Protein AF-A0A563VSS4-F1 (afdb_monomer)

Nearest PDB structures (foldseek):
  4d8j-assembly1_A  TM=4.934E-01  e=2.123E+00  Escherichia coli

InterPro domains:
  IPR010985 Ribbon-helix-helix [SSF47598] (8-68)
  IPR013321 Arc-type ribbon-helix-helix [G3DSA:1.10.1220.10] (1-69)

Foldseek 3Di:
DDDDPDPDPVVVVVVVVVVVVVPDDDDDDDDDDDDPVVVVVLVVVCVVVVHDSVVVVVVVVVVVCVVPVVD

Organism: NCBI:txid945734

Mean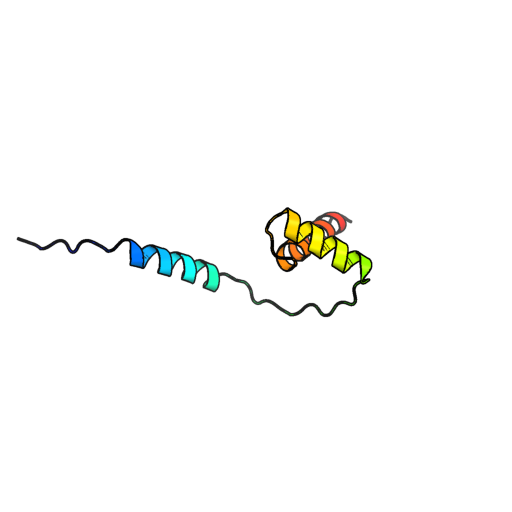 predicted aligned error: 13.67 Å

Radius of gyration: 20.57 Å; Cα contacts (8 Å, |Δi|>4): 9; chains: 1; bounding box: 35×65×36 Å

Structure (mmCIF, N/CA/C/O backbone):
data_AF-A0A563VSS4-F1
#
_entry.id   AF-A0A563VSS4-F1
#
loop_
_atom_site.group_PDB
_atom_site.id
_atom_site.type_symbol
_atom_site.label_atom_id
_atom_site.label_alt_id
_atom_site.label_comp_id
_atom_site.label_asym_id
_atom_site.label_entity_id
_atom_site.label_seq_id
_atom_site.pdbx_PDB_ins_code
_atom_site.Cartn_x
_atom_site.Cartn_y
_atom_site.Cartn_z
_atom_site.occupancy
_atom_site.B_iso_or_equiv
_atom_site.auth_seq_id
_atom_site.auth_comp_id
_atom_site.auth_asym_id
_atom_site.auth_atom_id
_atom_site.pdbx_PDB_model_num
ATOM 1 N N . MET A 1 1 ? 6.776 50.128 25.243 1.00 40.59 1 MET A N 1
ATOM 2 C CA . MET A 1 1 ? 6.972 49.749 23.826 1.00 40.59 1 MET A CA 1
ATOM 3 C C . MET A 1 1 ? 7.155 48.235 23.785 1.00 40.59 1 MET A C 1
ATOM 5 O O . MET A 1 1 ? 8.166 47.749 24.268 1.00 40.59 1 MET A O 1
ATOM 9 N N . ALA A 1 2 ? 6.127 47.478 23.390 1.00 47.91 2 ALA A N 1
ATOM 10 C CA . ALA A 1 2 ? 6.124 46.016 23.509 1.00 47.91 2 ALA A CA 1
ATOM 11 C C . ALA A 1 2 ? 6.782 45.363 22.281 1.00 47.91 2 ALA A C 1
ATOM 13 O O . ALA A 1 2 ? 6.344 45.574 21.151 1.00 47.91 2 ALA A O 1
ATOM 14 N N . LEU A 1 3 ? 7.834 44.575 22.509 1.00 56.03 3 LEU A N 1
ATOM 15 C CA . LEU A 1 3 ? 8.535 43.807 21.480 1.00 56.03 3 LEU A CA 1
ATOM 16 C C . LEU A 1 3 ? 7.649 42.639 21.015 1.00 56.03 3 LEU A C 1
ATOM 18 O O . LEU A 1 3 ? 7.521 41.625 21.697 1.00 56.03 3 LEU A O 1
ATOM 22 N N . GLN A 1 4 ? 7.022 42.779 19.846 1.00 58.22 4 GLN A N 1
ATOM 23 C CA . GLN A 1 4 ? 6.299 41.692 19.182 1.00 58.22 4 GLN A CA 1
ATOM 24 C C . GLN A 1 4 ? 7.315 40.679 18.634 1.00 58.22 4 GLN A C 1
ATOM 26 O O . GLN A 1 4 ? 7.977 40.914 17.621 1.00 58.22 4 GLN A O 1
ATOM 31 N N . ALA A 1 5 ? 7.456 39.544 19.320 1.00 62.31 5 ALA A N 1
ATOM 32 C CA . ALA A 1 5 ? 8.297 38.441 18.877 1.00 62.31 5 ALA A CA 1
ATOM 33 C C . ALA A 1 5 ? 7.796 37.898 17.527 1.00 62.31 5 ALA A C 1
ATOM 35 O O . ALA A 1 5 ? 6.674 37.400 17.403 1.00 62.31 5 ALA A O 1
ATOM 36 N N . LYS A 1 6 ? 8.649 37.982 16.502 1.00 58.97 6 LYS A N 1
ATOM 37 C CA . LYS A 1 6 ? 8.405 37.470 15.150 1.00 58.97 6 LYS A CA 1
ATOM 38 C C . LYS A 1 6 ? 8.220 35.948 15.218 1.00 58.97 6 LYS A C 1
ATOM 40 O O . LYS A 1 6 ? 9.198 35.206 15.276 1.00 58.97 6 LYS A O 1
ATOM 45 N N . LYS A 1 7 ? 6.966 35.474 15.248 1.00 58.91 7 LYS A N 1
ATOM 46 C CA . LYS A 1 7 ? 6.628 34.040 15.269 1.00 58.91 7 LYS A CA 1
ATOM 47 C C . LYS A 1 7 ? 7.266 33.353 14.057 1.00 58.91 7 LYS A C 1
ATOM 49 O O . LYS A 1 7 ? 6.888 33.575 12.909 1.00 58.91 7 LYS A O 1
ATOM 54 N N . THR A 1 8 ? 8.280 32.545 14.329 1.00 59.78 8 THR A N 1
ATOM 55 C CA . THR A 1 8 ? 9.082 31.801 13.362 1.00 59.78 8 THR A CA 1
ATOM 56 C C . THR A 1 8 ? 8.216 30.786 12.615 1.00 59.78 8 THR A C 1
ATOM 58 O O . THR A 1 8 ? 7.764 29.793 13.179 1.00 59.78 8 THR A O 1
ATOM 61 N N . ARG A 1 9 ? 8.005 31.024 11.314 1.00 54.53 9 ARG A N 1
ATOM 62 C CA . ARG A 1 9 ? 7.212 30.183 10.391 1.00 54.53 9 ARG A CA 1
ATOM 63 C C . ARG A 1 9 ? 7.606 28.692 10.421 1.00 54.53 9 ARG A C 1
ATOM 65 O O . ARG A 1 9 ? 6.736 27.844 10.266 1.00 54.53 9 ARG A O 1
ATOM 72 N N . ARG A 1 10 ? 8.884 28.378 10.689 1.00 53.09 10 ARG A N 1
ATOM 73 C CA . ARG A 1 10 ? 9.420 27.001 10.760 1.00 53.09 10 ARG A CA 1
ATOM 74 C C . ARG A 1 10 ? 8.715 26.119 11.800 1.00 53.09 10 ARG A C 1
ATOM 76 O O . ARG A 1 10 ? 8.385 24.985 11.488 1.00 53.09 10 ARG A O 1
ATOM 83 N N . LYS A 1 11 ? 8.366 26.658 12.976 1.00 53.88 11 LYS A N 1
ATOM 84 C CA . LYS A 1 11 ? 7.692 25.887 14.0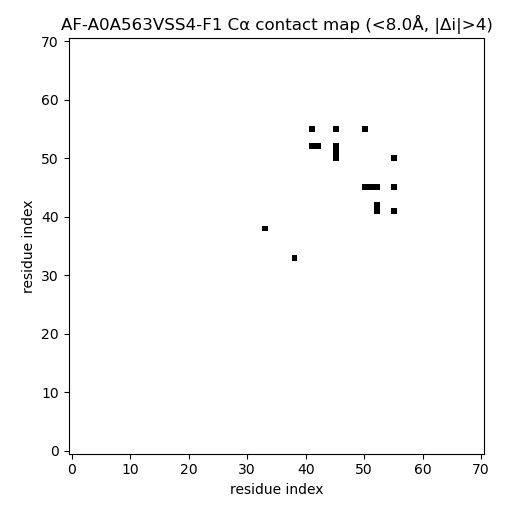43 1.00 53.88 11 LYS A CA 1
ATOM 85 C C . LYS A 1 11 ? 6.262 25.448 13.694 1.00 53.88 11 LYS A C 1
ATOM 87 O O . LYS A 1 11 ? 5.712 24.591 14.381 1.00 53.88 11 LYS A O 1
ATOM 92 N N . ARG A 1 12 ? 5.626 26.056 12.684 1.00 55.91 12 ARG A N 1
ATOM 93 C CA . ARG A 1 12 ? 4.256 25.706 12.273 1.00 55.91 12 ARG A CA 1
ATOM 94 C C . ARG A 1 12 ? 4.230 24.457 11.389 1.00 55.91 12 ARG A C 1
ATOM 96 O O . ARG A 1 12 ? 3.376 23.610 11.602 1.00 55.91 12 ARG A O 1
ATOM 103 N N . GLN A 1 13 ? 5.195 24.319 10.478 1.00 57.97 13 GLN A N 1
ATOM 104 C CA . GLN A 1 13 ? 5.272 23.175 9.561 1.00 57.97 13 GLN A CA 1
ATOM 105 C C . GLN A 1 13 ? 5.560 21.859 10.296 1.00 57.97 13 GLN A C 1
ATOM 107 O O . GLN A 1 13 ? 4.925 20.851 10.012 1.00 57.97 13 GLN A O 1
ATOM 112 N N . GLU A 1 14 ? 6.449 21.877 11.294 1.00 57.12 14 GLU A N 1
ATOM 113 C CA . GLU A 1 14 ? 6.748 20.688 12.111 1.00 57.12 14 GLU A CA 1
ATOM 114 C C . GLU A 1 14 ? 5.538 20.240 12.944 1.00 57.12 14 GLU A C 1
ATOM 116 O O . GLU A 1 14 ? 5.283 19.046 13.086 1.00 57.12 14 GLU A O 1
ATOM 121 N N . LYS A 1 15 ? 4.746 21.193 13.455 1.00 55.06 15 LYS A N 1
ATOM 122 C CA . LYS A 1 15 ? 3.504 20.882 14.172 1.00 55.06 15 LYS A CA 1
ATOM 123 C C . LYS A 1 15 ? 2.430 20.312 13.249 1.00 55.06 15 LYS A C 1
ATOM 125 O O . LYS A 1 15 ? 1.770 19.357 13.637 1.00 55.06 15 LYS A O 1
ATOM 130 N N . GLU A 1 16 ? 2.257 20.870 12.052 1.00 57.66 16 GLU A N 1
ATOM 131 C CA . GLU A 1 16 ? 1.282 20.366 11.075 1.00 57.66 16 GLU A CA 1
ATOM 132 C C . GLU A 1 16 ? 1.636 18.938 10.615 1.00 57.66 16 GLU A C 1
ATOM 134 O O . GLU A 1 16 ? 0.750 18.089 10.562 1.00 57.66 16 GLU A O 1
ATOM 139 N N . ALA A 1 17 ? 2.923 18.624 10.416 1.00 58.16 17 ALA A N 1
ATOM 140 C CA . ALA A 1 17 ? 3.374 17.259 10.132 1.00 58.16 17 ALA A CA 1
ATOM 141 C C . ALA A 1 17 ? 3.085 16.289 11.297 1.00 58.16 17 ALA A C 1
ATOM 143 O O . ALA A 1 17 ? 2.519 15.218 11.083 1.00 58.16 17 ALA A O 1
ATOM 144 N N . ALA A 1 18 ? 3.377 16.685 12.540 1.00 54.12 18 ALA A N 1
ATOM 145 C CA . ALA A 1 18 ? 3.118 15.855 13.721 1.00 54.12 18 ALA A CA 1
ATOM 146 C C . ALA A 1 18 ? 1.616 15.585 13.958 1.00 54.12 18 ALA A C 1
ATOM 148 O O . ALA A 1 18 ? 1.233 14.495 14.381 1.00 54.12 18 ALA A O 1
ATOM 149 N N . LEU A 1 19 ? 0.746 16.549 13.641 1.00 53.59 19 LEU A N 1
ATOM 150 C CA . LEU A 1 19 ? -0.712 16.384 13.717 1.00 53.59 19 LEU A CA 1
ATOM 151 C C . LEU A 1 19 ? -1.249 15.368 12.693 1.00 53.59 19 LEU A C 1
ATOM 153 O O . LEU A 1 19 ? -2.172 14.618 13.013 1.00 53.59 19 LEU A O 1
ATOM 157 N N . THR A 1 20 ? -0.658 15.292 11.495 1.00 54.81 20 THR A N 1
ATOM 158 C CA . THR A 1 20 ? -1.021 14.266 10.493 1.00 54.81 20 THR A CA 1
ATOM 159 C C . THR A 1 20 ? -0.550 12.857 10.854 1.00 54.81 20 THR A C 1
ATOM 161 O O . THR A 1 20 ? -1.125 11.873 10.396 1.00 54.81 20 THR A O 1
ATOM 164 N N . GLU A 1 21 ? 0.485 12.724 11.685 1.00 54.09 21 GLU A N 1
ATOM 165 C CA . GLU A 1 21 ? 0.921 11.417 12.185 1.00 54.09 21 GLU A CA 1
ATOM 166 C C . GLU A 1 21 ? 0.051 10.921 13.340 1.00 54.09 21 GLU A C 1
ATOM 168 O O . GLU A 1 21 ? -0.266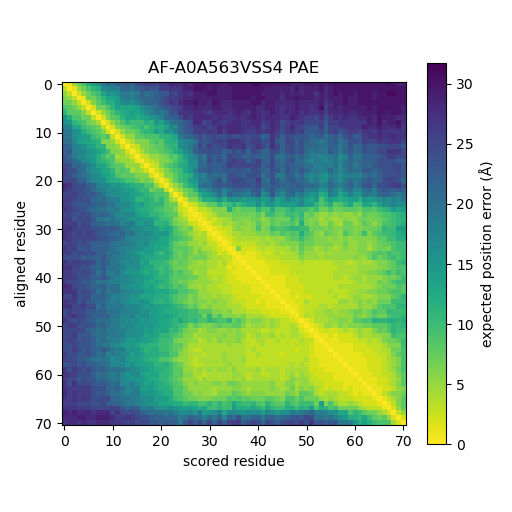 9.735 13.384 1.00 54.09 21 GLU A O 1
ATOM 173 N N . ALA A 1 22 ? -0.395 11.827 14.215 1.00 50.03 22 ALA A N 1
ATOM 174 C CA . ALA A 1 22 ? -1.248 11.515 15.364 1.00 50.03 22 ALA A CA 1
ATOM 175 C C . ALA A 1 22 ? -2.691 11.114 14.995 1.00 50.03 22 ALA A C 1
ATOM 177 O O . ALA A 1 22 ? -3.416 10.597 15.838 1.00 50.03 22 ALA A O 1
ATOM 178 N N . THR A 1 23 ? -3.115 11.351 13.752 1.00 53.47 23 THR A N 1
ATOM 179 C CA . THR A 1 23 ? -4.450 10.996 13.232 1.00 53.47 23 THR A CA 1
ATOM 180 C C . THR A 1 23 ? -4.466 9.690 12.438 1.00 53.47 23 THR A C 1
ATOM 182 O O . THR A 1 23 ? -5.503 9.316 11.895 1.00 53.47 23 THR A O 1
ATOM 185 N N . LYS A 1 24 ? -3.340 8.971 12.361 1.00 58.62 24 LYS A N 1
ATOM 186 C CA . LYS A 1 24 ? -3.309 7.646 11.739 1.00 58.62 24 LYS A CA 1
ATOM 187 C C . LYS A 1 24 ? -4.013 6.654 12.657 1.00 58.62 24 LYS A C 1
ATOM 189 O O . LYS A 1 24 ? -3.568 6.416 13.776 1.00 58.62 24 LYS A O 1
ATOM 194 N N . GLU A 1 25 ? -5.104 6.087 12.161 1.00 63.50 25 GLU A N 1
ATOM 195 C CA . GLU A 1 25 ? -5.794 4.961 12.786 1.00 63.50 25 GLU A CA 1
ATOM 196 C C . GLU A 1 25 ? -4.812 3.814 13.078 1.00 63.50 25 GLU A C 1
ATOM 198 O O . GLU A 1 25 ? -3.803 3.642 12.381 1.00 63.50 25 GLU A O 1
ATOM 203 N N . GLU A 1 26 ? -5.092 3.023 14.117 1.00 67.75 26 GLU A N 1
ATOM 204 C CA . GLU A 1 26 ? -4.262 1.872 14.468 1.00 67.75 26 GLU A CA 1
ATOM 205 C C . GLU A 1 26 ? -4.159 0.901 13.284 1.00 67.75 26 GLU A C 1
ATOM 207 O O . GLU A 1 26 ? -5.140 0.306 12.836 1.00 67.75 26 GLU A O 1
ATOM 212 N N . THR A 1 27 ? -2.942 0.719 12.768 1.00 73.25 27 THR A N 1
ATOM 213 C CA . THR A 1 27 ? -2.697 -0.177 11.633 1.00 73.25 27 THR A CA 1
ATOM 214 C C . THR A 1 27 ? -2.400 -1.595 12.118 1.00 73.25 27 THR A C 1
ATOM 216 O O . THR A 1 27 ? -1.557 -1.812 12.989 1.00 73.25 27 THR A O 1
ATOM 219 N N . LYS A 1 28 ? -3.069 -2.592 11.530 1.00 77.56 28 LYS A N 1
ATOM 220 C CA . LYS A 1 28 ? -2.763 -4.019 11.728 1.00 77.56 28 LYS A CA 1
ATOM 221 C C . LYS A 1 28 ? -2.075 -4.590 10.490 1.00 77.56 28 LYS A C 1
ATOM 223 O O . LYS A 1 28 ? -2.334 -4.162 9.368 1.00 77.56 28 LYS A O 1
ATOM 228 N N . ARG A 1 29 ? -1.183 -5.567 10.688 1.00 78.06 29 ARG A N 1
ATOM 229 C CA . ARG A 1 29 ? -0.505 -6.260 9.580 1.00 78.06 29 ARG A CA 1
ATOM 230 C C . ARG A 1 29 ? -1.479 -7.204 8.876 1.00 78.06 29 ARG A C 1
ATOM 232 O O . ARG A 1 29 ? -2.113 -8.026 9.530 1.00 78.06 29 ARG A O 1
ATOM 239 N N . LEU A 1 30 ? -1.546 -7.114 7.550 1.00 78.00 30 LEU A N 1
ATOM 240 C CA . LEU A 1 30 ? -2.260 -8.067 6.703 1.00 78.00 30 LEU A CA 1
ATOM 241 C C . LEU A 1 30 ? -1.280 -9.157 6.246 1.00 78.00 30 LEU A C 1
ATOM 243 O O . LEU A 1 30 ? -0.432 -8.903 5.391 1.00 78.00 30 LEU A O 1
ATOM 247 N N . ASN A 1 31 ? -1.396 -10.362 6.803 1.00 80.50 31 ASN A N 1
ATOM 248 C CA . ASN A 1 31 ? -0.688 -11.536 6.290 1.00 80.50 31 ASN A CA 1
ATOM 249 C C . ASN A 1 31 ? -1.553 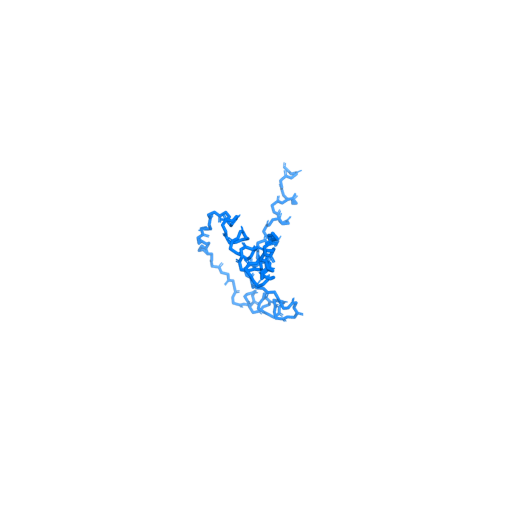-12.189 5.209 1.00 80.50 31 ASN A C 1
ATOM 251 O O . ASN A 1 31 ? -2.505 -12.896 5.525 1.00 80.50 31 ASN A O 1
ATOM 255 N N . ALA A 1 32 ? -1.234 -11.931 3.944 1.00 79.75 32 ALA A N 1
ATOM 256 C CA . ALA A 1 32 ? -1.905 -12.543 2.805 1.00 79.75 32 ALA A CA 1
ATOM 257 C C . ALA A 1 32 ? -0.869 -13.097 1.826 1.00 79.75 32 ALA A C 1
ATOM 259 O O . ALA A 1 32 ? 0.116 -12.426 1.504 1.00 79.75 32 ALA A O 1
ATOM 260 N N . GLU A 1 33 ? -1.105 -14.309 1.333 1.00 83.38 33 GLU A N 1
ATOM 261 C CA . GLU A 1 33 ? -0.317 -14.872 0.242 1.00 83.38 33 GLU A CA 1
ATOM 262 C C . GLU A 1 33 ? -0.844 -14.348 -1.091 1.00 83.38 33 GLU A C 1
ATOM 264 O O . GLU A 1 33 ? -2.013 -14.513 -1.435 1.00 83.38 33 GLU A O 1
ATOM 269 N N . ILE A 1 34 ? 0.031 -13.683 -1.845 1.00 83.00 34 ILE A N 1
ATOM 270 C CA . ILE A 1 34 ? -0.304 -13.071 -3.131 1.00 83.00 34 ILE A CA 1
ATOM 271 C C . ILE A 1 34 ? 0.576 -13.704 -4.216 1.00 83.00 34 ILE A C 1
ATOM 273 O O . ILE A 1 34 ? 1.784 -13.864 -4.008 1.00 83.00 34 ILE A O 1
ATOM 277 N N . PRO A 1 35 ? 0.029 -14.017 -5.407 1.00 88.19 35 PRO A N 1
ATOM 278 C CA . PRO A 1 35 ? 0.828 -14.486 -6.531 1.00 88.19 35 PRO A CA 1
ATOM 279 C C . PRO A 1 35 ? 1.959 -13.508 -6.885 1.00 88.19 35 PRO A C 1
ATOM 281 O O . PRO A 1 35 ? 1.743 -12.299 -7.013 1.00 88.19 35 PRO A O 1
ATOM 284 N N . LYS A 1 36 ? 3.168 -14.034 -7.132 1.00 87.31 36 LYS A N 1
AT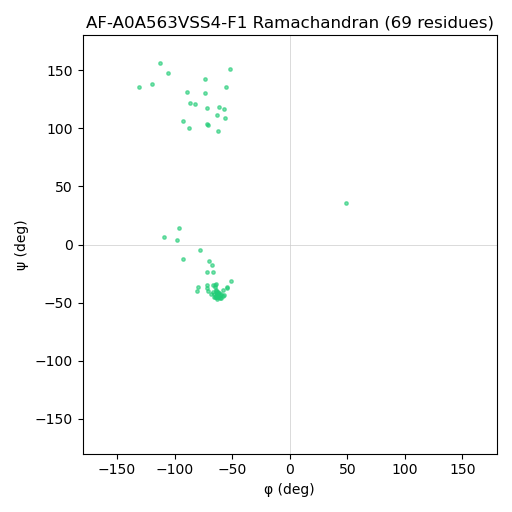OM 285 C CA . LYS A 1 36 ? 4.364 -13.229 -7.469 1.00 87.31 36 LYS A CA 1
ATOM 286 C C . LYS A 1 36 ? 4.138 -12.292 -8.661 1.00 87.31 36 LYS A C 1
ATOM 288 O O . LYS A 1 36 ? 4.627 -11.164 -8.683 1.00 87.31 36 LYS A O 1
ATOM 293 N N . THR A 1 37 ? 3.369 -12.744 -9.647 1.00 88.62 37 THR A N 1
ATOM 294 C CA . THR A 1 37 ? 3.018 -11.961 -10.839 1.00 88.62 37 THR A CA 1
ATOM 295 C C . THR A 1 37 ? 2.190 -10.727 -10.489 1.00 88.62 37 THR A C 1
ATOM 297 O O . THR A 1 37 ? 2.435 -9.648 -11.027 1.00 88.62 37 THR A O 1
ATOM 300 N N . LEU A 1 38 ? 1.246 -10.860 -9.555 1.00 84.94 38 LEU A N 1
ATOM 301 C CA . LEU A 1 38 ? 0.393 -9.769 -9.095 1.00 84.94 38 LEU A CA 1
ATOM 302 C C . LEU A 1 38 ? 1.194 -8.771 -8.252 1.00 84.94 38 LEU A C 1
ATOM 304 O O . LEU A 1 38 ? 1.074 -7.566 -8.463 1.00 84.94 38 LEU A O 1
ATOM 308 N N . HIS A 1 39 ? 2.095 -9.256 -7.392 1.00 85.75 39 HIS A N 1
ATOM 309 C CA . HIS A 1 39 ? 3.019 -8.390 -6.655 1.00 85.75 39 HIS A CA 1
ATOM 310 C C . HIS A 1 39 ? 3.877 -7.537 -7.606 1.00 85.75 39 HIS A C 1
ATOM 312 O O . HIS A 1 39 ? 4.053 -6.337 -7.384 1.00 85.75 39 HIS A O 1
ATOM 318 N N . ASN A 1 40 ? 4.420 -8.123 -8.676 1.00 86.50 40 ASN A N 1
ATOM 319 C CA . ASN A 1 40 ? 5.233 -7.373 -9.637 1.00 86.50 40 ASN A CA 1
ATOM 320 C C . ASN A 1 40 ? 4.420 -6.283 -10.344 1.00 86.50 40 ASN A C 1
ATOM 322 O O . ASN A 1 40 ? 4.883 -5.147 -10.451 1.00 86.50 40 ASN A O 1
ATOM 326 N N . LYS A 1 41 ? 3.183 -6.594 -10.749 1.00 86.75 41 LYS A N 1
ATOM 327 C CA . LYS A 1 41 ? 2.264 -5.612 -11.342 1.00 86.75 41 LYS A CA 1
ATOM 328 C C . LYS A 1 41 ? 1.943 -4.471 -10.375 1.00 86.75 41 LYS A C 1
ATOM 330 O O . LYS A 1 41 ? 2.026 -3.312 -10.772 1.00 86.75 41 LYS A O 1
ATOM 335 N N . LEU A 1 42 ? 1.651 -4.777 -9.107 1.00 85.94 42 LEU A N 1
ATOM 336 C CA . LEU A 1 42 ? 1.421 -3.766 -8.067 1.00 85.94 42 LEU A CA 1
ATOM 337 C C . LEU A 1 42 ? 2.640 -2.859 -7.878 1.00 85.94 42 LEU A C 1
ATOM 339 O O . LEU A 1 42 ? 2.493 -1.644 -7.779 1.00 85.94 42 LEU A O 1
ATOM 343 N N . LYS A 1 4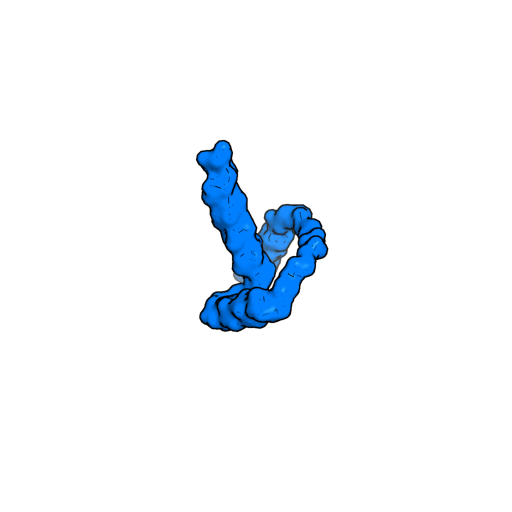3 ? 3.847 -3.434 -7.875 1.00 85.06 43 LYS A N 1
ATOM 344 C CA . LYS A 1 43 ? 5.094 -2.674 -7.740 1.00 85.06 43 LYS A CA 1
ATOM 345 C C . LYS A 1 43 ? 5.312 -1.723 -8.920 1.00 85.06 43 LYS A C 1
ATOM 347 O O . LYS A 1 43 ? 5.650 -0.564 -8.702 1.00 85.06 43 LYS A O 1
ATOM 352 N N . MET A 1 44 ? 5.086 -2.189 -10.150 1.00 87.31 44 MET A N 1
ATOM 353 C CA . MET A 1 44 ? 5.172 -1.347 -11.350 1.00 87.31 44 MET A CA 1
ATOM 354 C C . MET A 1 44 ? 4.127 -0.227 -11.334 1.00 87.31 44 MET A C 1
ATOM 356 O O . MET A 1 44 ? 4.442 0.919 -11.642 1.00 87.31 44 MET A O 1
ATOM 360 N N . PHE A 1 45 ? 2.898 -0.542 -10.925 1.00 86.38 45 PHE A N 1
ATOM 361 C CA . PHE A 1 45 ? 1.818 0.435 -10.829 1.00 86.38 45 PHE A CA 1
ATOM 362 C C . PHE A 1 45 ? 2.115 1.518 -9.785 1.00 86.38 45 PHE A C 1
ATOM 364 O O . PHE A 1 45 ? 1.985 2.707 -10.071 1.00 86.38 45 PHE A O 1
ATOM 371 N N . ALA A 1 46 ? 2.589 1.120 -8.604 1.00 86.81 46 ALA A N 1
ATOM 372 C CA . ALA A 1 46 ? 3.001 2.037 -7.547 1.00 86.81 46 ALA A CA 1
ATOM 373 C C . ALA A 1 46 ? 4.158 2.948 -7.997 1.00 86.81 46 ALA A C 1
ATOM 375 O O . ALA A 1 46 ? 4.092 4.162 -7.801 1.00 86.81 46 ALA A O 1
ATOM 376 N N . ALA A 1 47 ? 5.161 2.379 -8.680 1.00 85.06 47 ALA A N 1
ATOM 377 C CA . ALA A 1 47 ? 6.283 3.131 -9.239 1.00 85.06 47 ALA A CA 1
ATOM 378 C C . 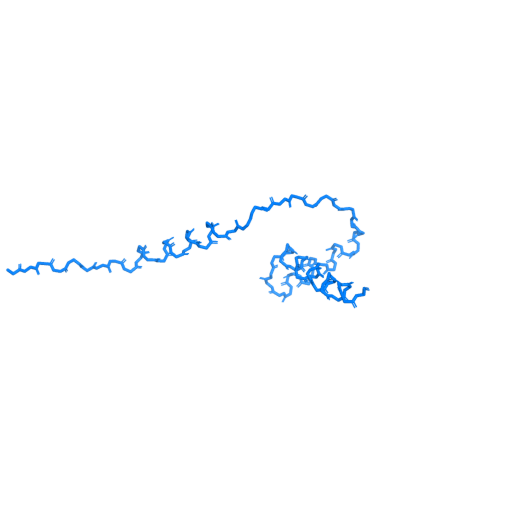ALA A 1 47 ? 5.831 4.169 -10.278 1.00 85.06 47 ALA A C 1
ATOM 380 O O . ALA A 1 47 ? 6.294 5.302 -10.244 1.00 85.06 47 ALA A O 1
ATOM 381 N N . SER A 1 48 ? 4.885 3.817 -11.156 1.00 84.62 48 SER A N 1
ATOM 382 C CA . SER A 1 48 ? 4.377 4.733 -12.190 1.00 84.62 48 SER A CA 1
ATOM 383 C C . SER A 1 48 ? 3.605 5.936 -11.642 1.00 84.62 48 SER A C 1
ATOM 385 O O . SER A 1 48 ? 3.494 6.953 -12.317 1.00 84.62 48 SER A O 1
ATOM 387 N N . ARG A 1 49 ? 3.046 5.817 -10.432 1.00 83.06 49 ARG A N 1
ATOM 388 C CA . ARG A 1 49 ? 2.204 6.846 -9.808 1.00 83.06 49 ARG A CA 1
ATOM 389 C C . ARG A 1 49 ? 2.879 7.552 -8.633 1.00 83.06 49 ARG A C 1
ATOM 391 O O . ARG A 1 49 ? 2.193 8.281 -7.930 1.00 83.06 49 ARG A O 1
ATOM 398 N N . GLU A 1 50 ? 4.164 7.287 -8.382 1.00 81.62 50 GLU A N 1
ATOM 399 C CA . GLU A 1 50 ? 4.905 7.782 -7.207 1.00 81.62 50 GLU A CA 1
ATOM 400 C C . GLU A 1 50 ? 4.150 7.552 -5.878 1.00 81.62 50 GLU A C 1
ATOM 402 O O . GLU A 1 50 ? 4.192 8.358 -4.952 1.00 81.62 50 GLU A O 1
ATOM 407 N N . THR A 1 51 ? 3.428 6.431 -5.774 1.00 82.12 51 THR A N 1
ATOM 408 C CA . THR A 1 51 ? 2.628 6.085 -4.586 1.00 82.12 51 THR A CA 1
ATOM 409 C C . THR A 1 51 ? 3.211 4.879 -3.869 1.00 82.12 51 THR A C 1
ATOM 411 O O . THR A 1 51 ? 3.902 4.048 -4.460 1.00 82.12 51 THR A O 1
ATOM 414 N N . LYS A 1 52 ? 2.927 4.749 -2.569 1.00 85.06 52 LYS A N 1
ATOM 415 C CA . LYS A 1 52 ? 3.315 3.554 -1.819 1.00 85.06 52 LYS A CA 1
ATOM 416 C C . LYS A 1 52 ? 2.414 2.392 -2.220 1.00 85.06 52 LYS A C 1
ATOM 418 O O . LYS A 1 52 ? 1.206 2.552 -2.382 1.00 85.06 52 LYS A O 1
ATOM 423 N N . ILE A 1 53 ? 2.997 1.197 -2.308 1.00 82.50 53 ILE A N 1
ATOM 424 C CA . ILE A 1 53 ? 2.261 -0.046 -2.596 1.00 82.50 53 ILE A CA 1
ATOM 425 C C . ILE A 1 53 ? 1.115 -0.236 -1.589 1.00 82.50 53 ILE A C 1
ATOM 427 O O . ILE A 1 53 ? 0.023 -0.639 -1.976 1.00 82.50 53 ILE A O 1
ATOM 431 N N . THR A 1 54 ? 1.336 0.120 -0.320 1.00 83.00 54 THR A N 1
ATOM 432 C CA . THR A 1 54 ? 0.319 0.071 0.741 1.00 83.00 54 THR A CA 1
ATOM 433 C C . THR A 1 54 ? -0.917 0.897 0.404 1.00 83.00 54 THR A C 1
ATOM 435 O O . THR A 1 54 ? -2.030 0.413 0.566 1.00 83.00 54 THR A O 1
ATOM 438 N N . ASP A 1 55 ? -0.736 2.106 -0.125 1.00 83.12 55 ASP A N 1
ATOM 439 C CA . ASP A 1 55 ? -1.842 3.024 -0.411 1.00 83.12 55 ASP A CA 1
ATOM 440 C C . ASP A 1 55 ? -2.661 2.533 -1.608 1.00 83.12 55 ASP A C 1
ATOM 442 O O . ASP A 1 55 ? -3.884 2.664 -1.634 1.00 83.12 55 ASP A O 1
ATOM 446 N N . VAL A 1 56 ? -1.989 1.924 -2.590 1.00 85.94 56 VAL A N 1
ATOM 447 C CA . VAL A 1 56 ? -2.641 1.267 -3.731 1.00 85.94 56 VAL A CA 1
ATOM 448 C C . VAL A 1 56 ? -3.488 0.089 -3.253 1.00 85.94 56 VAL A C 1
ATOM 450 O O . VAL A 1 56 ? -4.638 -0.042 -3.667 1.00 85.94 56 VAL A O 1
ATOM 453 N N . VAL A 1 57 ? -2.943 -0.740 -2.359 1.00 86.25 57 VAL A N 1
ATOM 454 C CA . VAL A 1 57 ? -3.648 -1.905 -1.810 1.00 86.25 57 VAL A CA 1
ATOM 455 C C . VAL A 1 57 ? -4.860 -1.474 -0.983 1.00 86.25 57 VAL A C 1
ATOM 457 O O . VAL A 1 57 ? -5.941 -2.016 -1.185 1.00 86.25 57 VAL A O 1
ATOM 460 N N . ILE A 1 58 ? -4.721 -0.464 -0.119 1.00 85.44 58 ILE A N 1
ATOM 461 C CA . ILE A 1 58 ? -5.837 0.066 0.681 1.00 85.44 58 ILE A CA 1
ATOM 462 C C . ILE A 1 58 ? -6.953 0.594 -0.228 1.00 85.44 58 ILE A C 1
ATOM 464 O O . ILE A 1 58 ? -8.117 0.260 -0.025 1.00 85.44 58 ILE A O 1
ATOM 468 N N . LYS A 1 59 ? -6.613 1.375 -1.262 1.00 86.50 59 LYS A N 1
ATOM 469 C CA . LYS A 1 59 ? -7.607 1.890 -2.217 1.00 86.50 59 LYS A CA 1
ATOM 470 C C . LYS A 1 59 ? -8.341 0.766 -2.942 1.00 86.50 59 LYS A C 1
ATOM 472 O O . LYS A 1 59 ? -9.562 0.809 -3.020 1.00 86.50 59 LYS A O 1
ATOM 477 N N . ALA A 1 60 ? -7.612 -0.238 -3.426 1.00 86.50 60 ALA A N 1
ATOM 478 C CA . ALA A 1 60 ? -8.208 -1.375 -4.118 1.00 86.50 60 ALA A CA 1
ATOM 479 C C . ALA A 1 60 ? -9.136 -2.189 -3.202 1.00 86.50 60 ALA A C 1
ATOM 481 O O . ALA A 1 60 ? -10.219 -2.581 -3.627 1.00 86.50 60 ALA A O 1
ATOM 482 N N . LEU A 1 61 ? -8.742 -2.409 -1.942 1.00 86.06 61 LEU A N 1
ATOM 483 C CA . LEU A 1 61 ? -9.573 -3.101 -0.953 1.00 86.06 61 LEU A CA 1
ATOM 484 C C . LEU A 1 61 ? -10.835 -2.303 -0.615 1.00 86.06 61 LEU A C 1
ATOM 486 O O . LEU A 1 61 ? -11.921 -2.872 -0.632 1.00 86.06 61 LEU A O 1
ATOM 490 N N . ASN A 1 62 ? -10.714 -0.995 -0.382 1.00 86.19 62 ASN A N 1
ATOM 491 C CA . ASN A 1 62 ? -11.866 -0.132 -0.115 1.00 86.19 62 ASN A CA 1
ATOM 492 C C . ASN A 1 62 ? -12.831 -0.095 -1.304 1.00 86.19 62 ASN A C 1
ATOM 494 O O . ASN A 1 62 ? -14.043 -0.150 -1.112 1.00 86.19 62 ASN A O 1
ATOM 498 N N . GLU A 1 63 ? -12.311 -0.031 -2.531 1.00 88.19 63 GLU A N 1
ATOM 499 C CA . GLU A 1 63 ? -13.133 -0.055 -3.741 1.00 88.19 63 GLU A CA 1
ATOM 500 C C . GLU A 1 63 ? -13.846 -1.403 -3.913 1.00 88.19 63 GLU A C 1
ATOM 502 O O . GLU A 1 63 ? -15.034 -1.431 -4.226 1.00 88.19 63 GLU A O 1
ATOM 507 N N . TYR A 1 64 ? -13.149 -2.514 -3.662 1.00 87.00 64 TYR A N 1
ATOM 508 C CA . TYR A 1 64 ? -13.730 -3.855 -3.713 1.00 87.00 64 TYR A CA 1
ATOM 509 C C . TYR A 1 64 ? -14.826 -4.047 -2.656 1.00 87.00 64 TYR A C 1
ATOM 511 O O . TYR A 1 64 ? -15.921 -4.497 -2.981 1.00 87.00 64 TYR A O 1
ATOM 519 N N . MET A 1 65 ? -14.565 -3.645 -1.408 1.00 83.44 65 MET A N 1
ATOM 520 C CA . MET A 1 65 ? -15.552 -3.706 -0.325 1.00 83.44 65 MET A CA 1
ATOM 521 C C . MET A 1 65 ? -16.755 -2.811 -0.616 1.00 83.44 65 MET A C 1
ATOM 523 O O . MET A 1 65 ? -17.882 -3.250 -0.448 1.00 83.44 65 MET A O 1
ATOM 527 N N . SER A 1 66 ? -16.544 -1.593 -1.121 1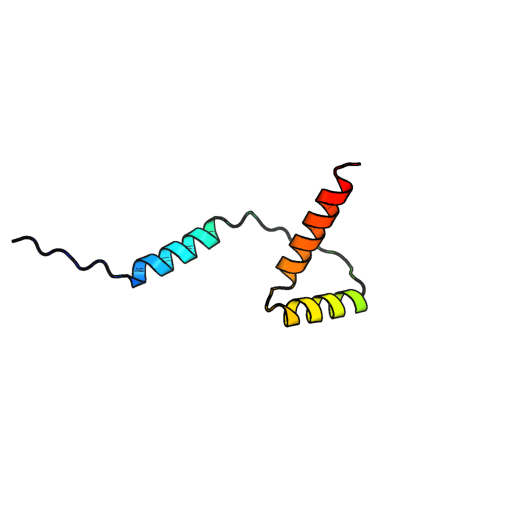.00 84.12 66 SER A N 1
ATOM 528 C CA . SER A 1 66 ? -17.645 -0.677 -1.460 1.00 84.12 66 SER A CA 1
ATOM 529 C C . SER A 1 66 ? -18.522 -1.208 -2.596 1.00 84.12 66 SER A C 1
ATOM 531 O O . SER A 1 66 ? -19.727 -0.977 -2.599 1.00 84.12 66 SER A O 1
ATOM 533 N N . LYS A 1 67 ? -17.929 -1.917 -3.564 1.00 84.19 67 LYS A N 1
ATOM 534 C CA . LYS A 1 67 ? -18.664 -2.549 -4.668 1.00 84.19 67 LYS A CA 1
ATOM 535 C C . LYS A 1 67 ? -19.475 -3.762 -4.211 1.00 84.19 67 LYS A C 1
ATOM 537 O O . LYS A 1 67 ? -20.589 -3.926 -4.689 1.00 84.19 67 LYS A O 1
ATOM 542 N N . ASN A 1 68 ? -18.947 -4.550 -3.275 1.00 75.75 68 ASN A N 1
ATOM 543 C CA 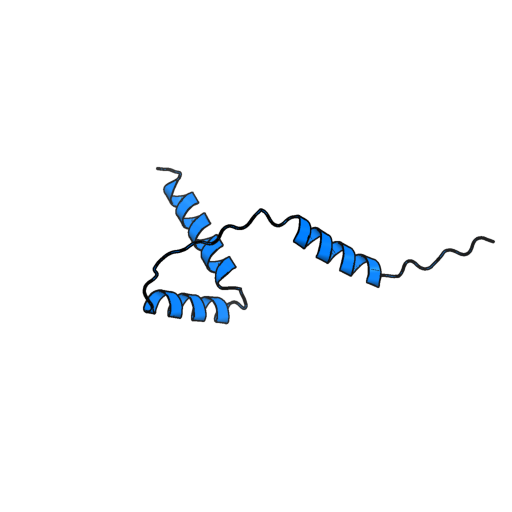. ASN A 1 68 ? -19.599 -5.769 -2.789 1.00 75.75 68 ASN A CA 1
ATOM 544 C C . ASN A 1 68 ? -20.473 -5.570 -1.539 1.00 75.75 68 ASN A C 1
ATOM 546 O O . ASN A 1 68 ? -21.219 -6.470 -1.190 1.00 75.75 68 ASN A O 1
ATOM 550 N N . SER A 1 69 ? -20.402 -4.429 -0.845 1.00 59.22 69 SER A N 1
ATOM 551 C CA . SER A 1 69 ? -21.289 -4.129 0.297 1.00 59.22 69 SER A CA 1
ATOM 552 C C . SER A 1 69 ? -22.697 -3.684 -0.112 1.00 59.22 69 SER A C 1
ATOM 554 O O . SER A 1 69 ? -23.526 -3.465 0.764 1.00 59.22 69 SER A O 1
ATOM 556 N N . ASN A 1 70 ? -22.960 -3.521 -1.412 1.00 57.56 70 ASN A N 1
ATOM 557 C CA . ASN A 1 70 ? -24.296 -3.256 -1.960 1.00 57.56 70 ASN A CA 1
ATOM 558 C C . ASN A 1 70 ? -25.004 -4.534 -2.459 1.00 57.56 70 ASN A C 1
ATOM 560 O O . ASN A 1 70 ? -25.995 -4.429 -3.182 1.00 57.56 70 ASN A O 1
ATOM 564 N N . GLU A 1 71 ? -24.502 -5.712 -2.085 1.00 45.66 71 GLU A N 1
ATOM 565 C CA . GLU A 1 71 ? -25.136 -7.025 -2.280 1.00 45.66 71 GLU A CA 1
ATOM 566 C C . GLU A 1 71 ? -25.532 -7.612 -0.917 1.00 45.66 71 GLU A C 1
ATOM 568 O O . GLU A 1 71 ? -26.624 -8.218 -0.836 1.00 45.66 71 GLU A O 1
#

Secondary structure (DSSP, 8-state):
--------THHHHHHHHHHHHHTPPPP--------HHHHHHHHHHHHHTT--HHHHHHHHHHHHHHHHTT-

Solvent-accessible surface area (backbone atoms only — not comparable to full-atom values): 4616 Å² total; per-residue (Å²): 136,83,84,78,75,78,80,61,70,69,66,53,57,59,50,55,53,53,53,62,59,74,67,58,72,90,82,76,88,81,91,73,95,70,60,69,70,57,54,51,51,47,50,54,51,19,63,76,66,80,45,56,55,66,59,55,50,52,52,52,51,53,51,50,48,63,65,59,72,79,112

pLDDT: mean 72.5, std 14.5, range [40.59, 88.62]

Sequence (71 aa):
MALQAKKTRRKRQEKEAALTEATKEETKRLNAEIPKTLHNKLKMFAASRETKITDVVIKALNEYMSKNSNE